Protein AF-A0A0C2IXZ0-F1 (afdb_monomer_lite)

Organism: Thelohanellus kitauei (NCBI:txid669202)

pLDDT: mean 79.29, std 11.67, range [46.25, 95.25]

Structure (mmCIF, N/CA/C/O backbone):
data_AF-A0A0C2IXZ0-F1
#
_entry.id   AF-A0A0C2IXZ0-F1
#
loop_
_atom_site.group_PDB
_atom_site.id
_atom_site.type_symbol
_atom_site.label_atom_id
_atom_site.label_alt_id
_atom_site.label_comp_id
_atom_site.label_asym_id
_atom_site.label_entity_id
_atom_site.label_seq_id
_atom_site.pdbx_PDB_ins_code
_atom_site.Cartn_x
_atom_site.Cartn_y
_atom_site.Cartn_z
_atom_site.occupancy
_atom_site.B_iso_or_equiv
_atom_site.auth_seq_id
_atom_site.auth_comp_id
_atom_site.auth_asym_id
_atom_site.auth_atom_id
_atom_site.pdbx_PDB_model_num
ATOM 1 N N . MET A 1 1 ? 3.770 -1.375 -18.110 1.00 57.34 1 MET A N 1
ATOM 2 C CA . MET A 1 1 ? 5.213 -1.491 -17.813 1.00 57.34 1 MET A CA 1
ATOM 3 C C . MET A 1 1 ? 5.962 -1.394 -19.137 1.00 57.34 1 MET A C 1
ATOM 5 O O . MET A 1 1 ? 5.674 -2.178 -20.032 1.00 57.34 1 MET A O 1
ATOM 9 N N . ASN A 1 2 ? 6.803 -0.380 -19.322 1.00 59.38 2 ASN A N 1
ATOM 10 C CA . ASN A 1 2 ? 7.606 -0.173 -20.536 1.00 59.38 2 ASN A CA 1
ATOM 11 C C . ASN A 1 2 ? 8.736 -1.219 -20.642 1.00 59.38 2 ASN A C 1
ATOM 13 O O . ASN A 1 2 ? 9.173 -1.779 -19.639 1.00 59.38 2 ASN A O 1
ATOM 17 N N . ALA A 1 3 ? 9.208 -1.493 -21.862 1.00 60.81 3 ALA A N 1
ATOM 18 C CA . ALA A 1 3 ? 10.233 -2.511 -22.131 1.00 60.81 3 ALA A CA 1
ATOM 19 C C . ALA A 1 3 ? 11.529 -2.389 -21.285 1.00 60.81 3 ALA A C 1
ATOM 21 O O . ALA A 1 3 ? 11.989 -3.427 -20.809 1.00 60.81 3 ALA A O 1
ATOM 22 N N . PRO A 1 4 ? 12.073 -1.181 -21.007 1.00 63.78 4 PRO A N 1
ATOM 23 C CA . PRO A 1 4 ? 13.281 -1.009 -20.181 1.00 63.78 4 PRO A CA 1
ATOM 24 C C . PRO A 1 4 ? 13.100 -1.442 -18.720 1.00 63.78 4 PRO A C 1
ATOM 26 O O . PRO A 1 4 ? 14.036 -1.847 -18.040 1.00 63.78 4 PRO A O 1
ATOM 29 N N . THR A 1 5 ? 11.868 -1.370 -18.233 1.00 64.81 5 THR A N 1
ATOM 30 C CA . THR A 1 5 ? 11.502 -1.694 -16.854 1.00 64.81 5 THR A CA 1
ATOM 31 C C . THR A 1 5 ? 11.405 -3.189 -16.630 1.00 64.81 5 THR A C 1
ATOM 33 O O . THR A 1 5 ? 11.792 -3.705 -15.584 1.00 64.81 5 THR A O 1
ATOM 36 N N . LEU A 1 6 ? 10.906 -3.901 -17.640 1.00 68.31 6 LEU A N 1
ATOM 37 C CA . LEU A 1 6 ? 10.805 -5.350 -17.601 1.00 68.31 6 LEU A CA 1
ATOM 38 C C . LEU A 1 6 ? 12.183 -6.016 -17.693 1.00 68.31 6 LEU A C 1
ATOM 40 O O . LEU A 1 6 ? 12.390 -7.039 -17.046 1.00 68.31 6 LEU A O 1
ATOM 44 N N . SER A 1 7 ? 13.118 -5.454 -18.468 1.00 75.06 7 SER A N 1
ATOM 45 C CA . SER A 1 7 ? 14.509 -5.924 -18.481 1.00 75.06 7 SER A CA 1
ATOM 46 C C . SER A 1 7 ? 15.181 -5.682 -17.133 1.00 75.06 7 SER A C 1
ATOM 48 O O . SER A 1 7 ? 15.740 -6.616 -16.568 1.00 75.06 7 SER A O 1
ATOM 50 N N . ARG A 1 8 ? 15.013 -4.492 -16.536 1.00 72.31 8 ARG A N 1
ATOM 51 C CA . ARG A 1 8 ? 15.582 -4.197 -15.211 1.00 72.31 8 ARG A CA 1
ATOM 52 C C . ARG A 1 8 ? 15.025 -5.104 -14.114 1.00 72.31 8 ARG A C 1
ATOM 54 O O . ARG A 1 8 ? 15.795 -5.648 -13.341 1.00 72.31 8 ARG A O 1
ATOM 61 N N . TYR A 1 9 ? 13.720 -5.382 -14.106 1.00 74.62 9 TYR A N 1
ATOM 62 C CA . TYR A 1 9 ? 13.132 -6.364 -13.181 1.00 74.62 9 TYR A CA 1
ATOM 63 C C . TYR A 1 9 ? 13.713 -7.781 -13.330 1.00 74.62 9 TYR A C 1
ATOM 65 O O . TYR A 1 9 ? 13.658 -8.576 -12.400 1.00 74.62 9 TYR A O 1
ATOM 73 N N . ARG A 1 10 ? 14.238 -8.151 -14.500 1.00 78.75 10 ARG A N 1
ATOM 74 C CA . ARG A 1 10 ? 14.827 -9.482 -14.715 1.00 78.75 10 ARG A CA 1
ATOM 75 C C . ARG A 1 10 ? 16.303 -9.544 -14.345 1.00 78.75 10 ARG A C 1
ATOM 77 O O . ARG A 1 10 ? 16.784 -10.620 -14.009 1.00 78.75 10 ARG A O 1
ATOM 84 N N . GLU A 1 11 ? 16.998 -8.421 -14.453 1.00 82.94 11 GLU A N 1
ATOM 85 C CA . GLU A 1 11 ? 18.461 -8.355 -14.417 1.00 82.94 11 GLU A CA 1
ATOM 86 C C . GLU A 1 11 ? 18.998 -7.728 -13.123 1.00 82.94 11 GLU A C 1
ATOM 88 O O . GLU A 1 11 ? 20.119 -8.032 -12.724 1.00 82.94 11 GLU A O 1
ATOM 93 N N . ASP A 1 1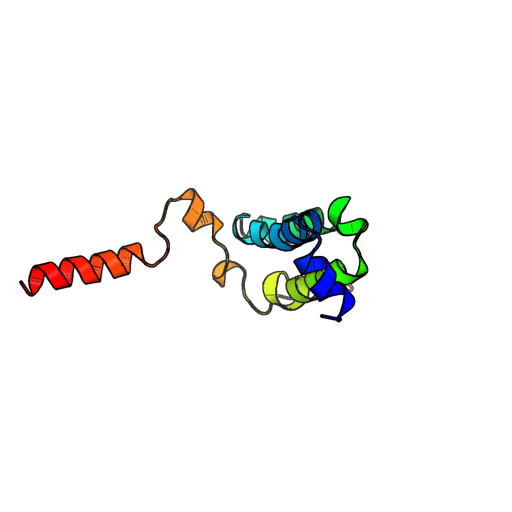2 ? 18.198 -6.906 -12.440 1.00 82.44 12 ASP A N 1
ATOM 94 C CA . ASP A 1 12 ? 18.572 -6.187 -11.223 1.00 82.44 12 ASP A CA 1
ATOM 95 C C . ASP A 1 12 ? 17.842 -6.766 -9.998 1.00 82.44 12 ASP A C 1
ATOM 97 O O . ASP A 1 12 ? 16.644 -6.553 -9.780 1.00 82.44 12 ASP A O 1
ATOM 101 N N . GLY A 1 13 ? 18.578 -7.541 -9.198 1.00 80.12 13 GLY A N 1
ATOM 102 C CA . GLY A 1 13 ? 18.047 -8.199 -8.005 1.00 80.12 13 GLY A CA 1
ATOM 103 C C . GLY A 1 13 ? 17.654 -7.227 -6.891 1.00 80.12 13 GLY A C 1
ATOM 104 O O . GLY A 1 13 ? 16.638 -7.451 -6.227 1.00 80.12 13 GLY A O 1
ATOM 105 N N . ASP A 1 14 ? 18.400 -6.136 -6.719 1.00 79.44 14 ASP A N 1
ATOM 106 C CA . ASP A 1 14 ? 18.129 -5.131 -5.687 1.00 79.44 14 ASP A CA 1
ATOM 107 C C . ASP A 1 14 ? 16.848 -4.364 -6.023 1.00 79.44 14 ASP A C 1
ATOM 109 O O . ASP A 1 14 ? 15.980 -4.162 -5.165 1.00 79.44 14 ASP A O 1
ATOM 113 N N . PHE A 1 15 ? 16.652 -4.052 -7.305 1.00 76.69 15 PHE A N 1
ATOM 114 C CA . PHE A 1 15 ? 15.406 -3.485 -7.802 1.00 76.69 15 PHE A CA 1
ATOM 115 C C . PHE A 1 15 ? 14.203 -4.418 -7.557 1.00 76.69 15 PHE A C 1
ATOM 117 O O . PHE A 1 15 ? 13.142 -3.971 -7.111 1.00 76.69 15 PHE A O 1
ATOM 124 N N . VAL A 1 16 ? 14.350 -5.729 -7.786 1.00 80.50 16 VAL A N 1
ATOM 125 C CA . VAL A 1 16 ? 13.282 -6.715 -7.527 1.00 80.50 16 VAL A CA 1
ATOM 126 C C . VAL A 1 16 ? 12.930 -6.798 -6.047 1.00 80.50 16 VAL A C 1
ATOM 128 O O . VAL A 1 16 ? 11.746 -6.869 -5.703 1.00 80.50 16 VAL A O 1
ATOM 131 N N . ILE A 1 17 ? 13.935 -6.832 -5.173 1.00 79.44 17 ILE A N 1
ATOM 132 C CA . ILE A 1 17 ? 13.734 -6.859 -3.722 1.00 79.44 17 ILE A CA 1
ATOM 133 C C . ILE A 1 17 ? 12.978 -5.601 -3.291 1.00 79.44 17 ILE A C 1
ATOM 135 O O . ILE A 1 17 ? 11.964 -5.710 -2.603 1.00 79.44 17 ILE A O 1
ATOM 139 N N . THR A 1 18 ? 13.396 -4.436 -3.781 1.00 75.12 18 THR A N 1
ATOM 140 C CA . THR A 1 18 ? 12.767 -3.143 -3.479 1.00 75.12 18 THR A CA 1
ATOM 141 C C . THR A 1 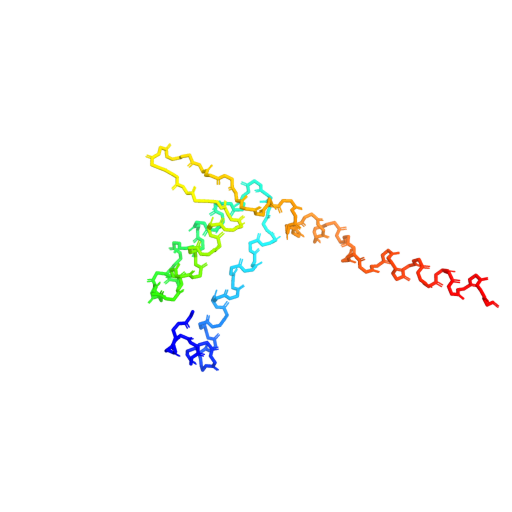18 ? 11.312 -3.105 -3.937 1.00 75.12 18 THR A C 1
ATOM 143 O O . THR A 1 18 ? 10.416 -2.804 -3.149 1.00 75.12 18 THR A O 1
ATOM 146 N N . ALA A 1 19 ? 11.028 -3.524 -5.172 1.00 76.88 19 ALA A N 1
ATOM 147 C CA . ALA A 1 19 ? 9.658 -3.619 -5.669 1.00 76.88 19 ALA A CA 1
ATOM 148 C C . ALA A 1 19 ? 8.794 -4.578 -4.828 1.00 76.88 19 ALA A C 1
ATOM 150 O O . ALA A 1 19 ? 7.595 -4.360 -4.676 1.00 76.88 19 ALA A O 1
ATOM 151 N N . LYS A 1 20 ? 9.387 -5.634 -4.254 1.00 81.62 20 LYS A N 1
ATOM 152 C CA . LYS A 1 20 ? 8.695 -6.578 -3.364 1.00 81.62 20 LYS A CA 1
ATOM 153 C C . LYS A 1 20 ? 8.507 -6.050 -1.941 1.00 81.62 20 LYS A C 1
ATOM 155 O O . LYS A 1 20 ? 7.605 -6.541 -1.266 1.00 81.62 20 LYS A O 1
ATOM 160 N N . MET A 1 21 ? 9.272 -5.055 -1.486 1.00 82.75 21 MET A N 1
ATOM 161 C CA . MET A 1 21 ? 9.095 -4.463 -0.149 1.00 82.75 21 MET A CA 1
ATOM 162 C C . MET A 1 21 ? 7.701 -3.861 0.040 1.00 82.75 21 MET A C 1
ATOM 164 O O . MET A 1 21 ? 7.175 -3.891 1.148 1.00 82.75 21 MET A O 1
ATOM 168 N N . ILE A 1 22 ? 7.050 -3.413 -1.037 1.00 84.06 22 ILE A N 1
ATOM 169 C CA . ILE A 1 22 ? 5.661 -2.931 -1.003 1.00 84.06 22 ILE A CA 1
ATOM 170 C C . ILE A 1 22 ? 4.683 -3.988 -0.459 1.00 84.06 22 ILE A C 1
ATOM 172 O O . ILE A 1 22 ? 3.687 -3.649 0.172 1.00 84.06 22 ILE A O 1
ATOM 176 N N . LEU A 1 23 ? 4.988 -5.281 -0.631 1.00 87.38 23 LEU A N 1
ATOM 177 C CA . LEU A 1 23 ? 4.172 -6.387 -0.120 1.00 87.38 23 LEU A CA 1
ATOM 178 C C . LEU A 1 23 ? 4.246 -6.507 1.407 1.00 87.38 23 LEU A C 1
ATOM 180 O O . LEU A 1 23 ? 3.350 -7.089 2.016 1.00 87.38 23 LEU A O 1
ATOM 184 N N . ALA A 1 24 ? 5.281 -5.946 2.042 1.00 90.00 24 ALA A N 1
ATOM 185 C CA . ALA A 1 24 ? 5.400 -5.931 3.497 1.00 90.00 24 ALA A CA 1
ATOM 186 C C . ALA A 1 24 ? 4.269 -5.125 4.159 1.00 90.00 24 ALA A C 1
ATOM 188 O O . ALA A 1 24 ? 3.916 -5.400 5.304 1.00 90.00 24 ALA A O 1
ATOM 189 N N . ILE A 1 25 ? 3.637 -4.201 3.423 1.00 91.75 25 ILE A N 1
ATOM 190 C CA . ILE A 1 25 ? 2.486 -3.415 3.887 1.00 91.75 25 ILE A CA 1
ATOM 191 C C . ILE A 1 25 ? 1.301 -4.309 4.291 1.00 91.75 25 ILE A C 1
ATOM 193 O O . ILE A 1 25 ? 0.548 -3.959 5.199 1.00 91.75 25 ILE A O 1
ATOM 197 N N . CYS A 1 26 ? 1.166 -5.508 3.711 1.00 92.88 26 CYS A N 1
ATOM 198 C CA . CYS A 1 26 ? 0.157 -6.489 4.127 1.00 92.88 26 CYS A CA 1
ATOM 199 C C . CYS A 1 26 ? 0.295 -6.918 5.592 1.00 92.88 26 CYS A C 1
ATOM 201 O O . CYS A 1 26 ? -0.669 -7.410 6.168 1.00 92.88 26 CYS A O 1
ATOM 203 N N . PHE A 1 27 ? 1.461 -6.732 6.204 1.00 92.44 27 PHE A N 1
ATOM 204 C CA . PHE A 1 27 ? 1.746 -7.122 7.582 1.00 92.44 27 PHE A CA 1
ATOM 205 C C . PHE A 1 27 ? 1.820 -5.924 8.533 1.00 92.44 27 PHE A C 1
ATOM 207 O O . PHE A 1 27 ? 2.350 -6.053 9.629 1.00 92.44 27 PHE A O 1
ATOM 214 N N . VAL A 1 28 ? 1.312 -4.760 8.133 1.00 94.00 28 VAL A N 1
ATOM 215 C CA . VAL A 1 28 ? 1.210 -3.572 8.992 1.00 94.00 28 VAL A CA 1
ATOM 216 C C . VAL A 1 28 ? -0.189 -3.535 9.622 1.00 94.00 28 VAL A C 1
ATOM 218 O O . VAL A 1 28 ? -1.153 -3.895 8.939 1.00 94.00 28 VAL A O 1
ATOM 221 N N . PRO A 1 29 ? -0.357 -3.117 10.892 1.00 94.50 29 PRO A N 1
ATOM 222 C CA . PRO A 1 29 ? -1.682 -2.883 11.462 1.00 94.50 29 PRO A CA 1
ATOM 223 C C . PRO A 1 29 ? -2.520 -1.962 10.570 1.00 94.50 29 PRO A C 1
ATOM 225 O O . PRO A 1 29 ? -2.016 -0.964 10.060 1.00 94.50 29 PRO A O 1
ATOM 228 N N . ILE A 1 30 ? -3.814 -2.258 10.403 1.00 93.69 30 ILE A N 1
ATOM 229 C CA . ILE A 1 30 ? -4.704 -1.480 9.518 1.00 93.69 30 ILE A CA 1
ATOM 230 C C . ILE A 1 30 ? -4.646 0.044 9.753 1.00 93.69 30 ILE A C 1
ATOM 232 O O . ILE A 1 30 ? -4.618 0.770 8.753 1.00 93.69 30 ILE A O 1
ATOM 236 N N . PRO A 1 31 ? -4.607 0.550 11.005 1.00 94.44 31 PRO A N 1
ATOM 237 C CA . PRO A 1 31 ? -4.499 1.987 11.266 1.00 94.44 31 PRO A CA 1
ATOM 238 C C . PRO A 1 31 ? -3.227 2.630 10.698 1.00 94.44 31 PRO A C 1
ATOM 240 O O . PRO A 1 31 ? -3.248 3.805 10.338 1.00 94.44 31 PRO A O 1
ATOM 243 N N . ASP A 1 32 ? -2.152 1.852 10.569 1.00 95.25 32 ASP A N 1
ATOM 244 C CA . ASP A 1 32 ? -0.812 2.340 10.242 1.00 95.25 32 ASP A CA 1
ATOM 245 C C . ASP A 1 32 ? -0.436 2.116 8.768 1.00 95.25 32 ASP A C 1
ATOM 247 O O . ASP A 1 32 ? 0.595 2.611 8.318 1.00 95.25 32 ASP A O 1
ATOM 251 N N . ILE A 1 33 ? -1.265 1.407 7.988 1.00 94.00 33 ILE A N 1
ATOM 252 C CA . ILE A 1 33 ? -0.998 1.056 6.578 1.00 94.00 33 ILE A CA 1
ATOM 253 C C . ILE A 1 33 ? -0.628 2.280 5.737 1.00 94.00 33 ILE A C 1
ATOM 255 O O . ILE A 1 33 ? 0.386 2.266 5.041 1.00 94.00 33 ILE A O 1
ATOM 259 N N . CYS A 1 34 ? -1.442 3.339 5.795 1.00 92.31 34 CYS A N 1
ATOM 260 C CA . CYS A 1 34 ? -1.224 4.535 4.980 1.00 92.31 34 CYS A CA 1
ATOM 261 C C . CYS A 1 34 ? 0.097 5.219 5.341 1.00 92.31 34 CYS A C 1
ATOM 263 O O . CYS A 1 34 ? 0.858 5.590 4.454 1.00 92.31 34 CYS A O 1
ATOM 265 N N . PHE A 1 35 ? 0.379 5.334 6.640 1.00 92.06 35 PHE A N 1
ATOM 266 C CA . PHE A 1 35 ? 1.609 5.937 7.136 1.00 92.06 35 PHE A CA 1
ATOM 267 C C . PHE A 1 35 ? 2.837 5.107 6.744 1.00 92.06 35 PHE A C 1
ATOM 269 O O . PHE A 1 35 ? 3.804 5.642 6.215 1.00 92.06 35 PHE A O 1
ATOM 276 N N . ALA A 1 36 ? 2.794 3.787 6.932 1.00 92.50 36 ALA A N 1
ATOM 277 C CA . ALA A 1 36 ? 3.892 2.900 6.559 1.00 92.50 36 ALA A CA 1
ATOM 278 C C . ALA A 1 36 ? 4.183 2.937 5.052 1.00 92.50 36 ALA A C 1
ATOM 280 O O . ALA A 1 36 ? 5.344 2.905 4.647 1.00 92.50 36 ALA A O 1
ATOM 281 N N . PHE A 1 37 ? 3.139 3.036 4.225 1.00 90.50 37 PHE A N 1
ATOM 282 C CA . PHE A 1 37 ? 3.287 3.183 2.784 1.00 90.50 37 PHE A CA 1
ATOM 283 C C . PHE A 1 37 ? 3.957 4.511 2.411 1.00 90.50 37 PHE A C 1
ATOM 285 O O . PHE A 1 37 ? 4.915 4.508 1.646 1.00 90.50 37 PHE A O 1
ATOM 292 N N . GLU A 1 38 ? 3.526 5.632 2.992 1.00 89.06 38 GLU A N 1
ATOM 293 C CA . GLU A 1 38 ? 4.176 6.934 2.787 1.00 89.06 38 GLU A CA 1
ATOM 294 C C . GLU A 1 38 ? 5.660 6.894 3.186 1.00 89.06 38 GLU A C 1
ATOM 296 O O . GLU A 1 38 ? 6.523 7.296 2.409 1.00 89.06 38 GLU A O 1
ATOM 301 N N . GLN A 1 39 ? 5.979 6.333 4.356 1.00 89.12 39 GLN A N 1
ATOM 302 C CA . GLN A 1 39 ? 7.360 6.196 4.828 1.00 89.12 39 GLN A CA 1
ATOM 303 C C . GLN A 1 39 ? 8.219 5.334 3.892 1.00 89.12 39 GLN A C 1
ATOM 305 O O . GLN A 1 39 ? 9.399 5.626 3.698 1.00 89.12 39 GLN A O 1
ATOM 310 N N . LEU A 1 40 ? 7.636 4.292 3.293 1.00 86.31 40 LEU A N 1
ATOM 311 C CA . LEU A 1 40 ? 8.307 3.471 2.287 1.00 86.31 40 LEU A CA 1
ATOM 312 C C . LEU A 1 40 ? 8.654 4.300 1.041 1.00 86.31 40 LEU A C 1
ATOM 314 O O . LEU A 1 40 ? 9.781 4.207 0.554 1.00 86.31 40 LEU A O 1
ATOM 318 N N . LEU A 1 41 ? 7.731 5.144 0.570 1.00 83.25 41 LEU A N 1
ATOM 319 C CA . LEU A 1 41 ? 7.956 6.019 -0.586 1.00 83.25 41 LEU A CA 1
ATOM 320 C C . LEU A 1 41 ? 9.008 7.105 -0.327 1.00 83.25 41 LEU A C 1
ATOM 322 O O . LEU A 1 41 ? 9.749 7.460 -1.240 1.00 83.25 41 LEU A O 1
ATOM 326 N N . PHE A 1 42 ? 9.102 7.613 0.904 1.00 82.12 42 PHE A N 1
ATOM 327 C CA . PHE A 1 42 ? 10.116 8.602 1.292 1.00 82.12 42 PHE A CA 1
ATOM 328 C C . PHE A 1 42 ? 11.497 8.005 1.583 1.00 82.12 42 PHE A C 1
ATOM 330 O O . PHE A 1 42 ? 12.438 8.754 1.840 1.00 82.12 42 PHE A O 1
ATOM 337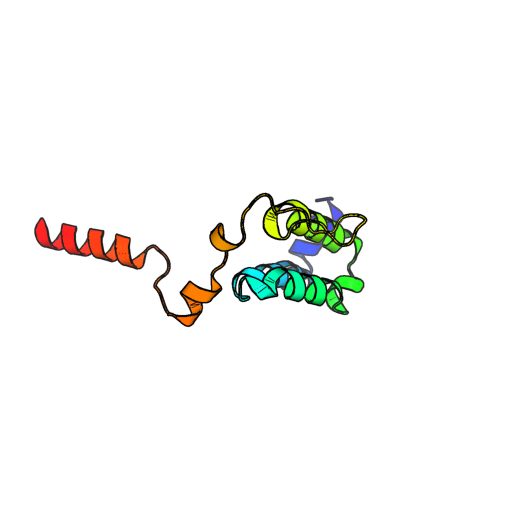 N N . SER A 1 43 ? 11.644 6.679 1.566 1.00 80.88 43 SER A N 1
ATOM 338 C CA . SER A 1 43 ? 12.946 6.051 1.779 1.00 80.88 43 SER A CA 1
ATOM 339 C C . SER A 1 43 ? 13.914 6.369 0.634 1.00 80.88 43 SER A C 1
ATOM 341 O O . SER A 1 43 ? 13.519 6.416 -0.533 1.00 80.88 43 SER A O 1
ATOM 343 N N . ASP A 1 44 ? 15.205 6.514 0.955 1.00 71.94 44 ASP A N 1
ATOM 344 C CA . ASP A 1 44 ? 16.267 6.776 -0.033 1.00 71.94 44 ASP A CA 1
ATOM 345 C C . ASP A 1 44 ? 16.254 5.758 -1.191 1.00 71.94 44 ASP A C 1
ATOM 347 O O . ASP A 1 44 ? 16.626 6.071 -2.320 1.00 71.94 44 ASP A O 1
ATOM 351 N N . PHE A 1 45 ? 15.771 4.542 -0.934 1.00 66.94 45 PHE A N 1
ATOM 352 C CA . PHE A 1 45 ? 15.637 3.475 -1.923 1.00 66.94 45 PHE A CA 1
ATOM 353 C C . PHE A 1 45 ? 14.537 3.738 -2.962 1.00 66.94 45 PHE A C 1
ATOM 355 O O . PHE A 1 45 ? 14.730 3.426 -4.133 1.00 66.94 45 PHE A O 1
ATOM 362 N N . PHE A 1 46 ? 13.403 4.336 -2.577 1.00 70.75 46 PHE A N 1
ATOM 363 C CA . PHE A 1 46 ? 12.314 4.647 -3.514 1.00 70.75 46 PHE A CA 1
ATOM 364 C C . PHE A 1 46 ? 12.549 5.944 -4.299 1.00 70.75 46 PHE A C 1
ATOM 366 O O . PHE A 1 46 ? 12.129 6.058 -5.452 1.00 70.75 46 PHE A O 1
ATOM 373 N N . VAL A 1 47 ? 13.269 6.899 -3.708 1.00 68.44 47 VAL A N 1
ATOM 374 C CA . VAL A 1 47 ? 13.557 8.205 -4.320 1.00 68.44 47 VAL A CA 1
ATOM 375 C C . VAL A 1 47 ? 14.559 8.100 -5.481 1.00 68.44 47 VAL A C 1
ATOM 377 O O . VAL A 1 47 ? 14.443 8.839 -6.458 1.00 68.44 47 VAL A O 1
ATOM 380 N N . ASN A 1 48 ? 15.516 7.169 -5.418 1.00 65.38 48 ASN A N 1
ATOM 381 C CA . ASN A 1 48 ? 16.578 7.041 -6.426 1.00 65.38 48 ASN A CA 1
ATOM 382 C C . ASN A 1 48 ? 16.151 6.314 -7.722 1.00 65.38 48 ASN A C 1
ATOM 384 O O . ASN A 1 48 ? 16.801 6.482 -8.751 1.00 65.38 48 ASN A O 1
ATOM 388 N N . ASP A 1 49 ? 15.038 5.570 -7.711 1.00 65.75 49 ASP A N 1
ATOM 389 C CA . ASP A 1 49 ? 14.556 4.740 -8.833 1.00 65.75 49 ASP A CA 1
ATOM 390 C C . ASP A 1 49 ? 13.161 5.154 -9.341 1.00 65.75 49 ASP A C 1
ATOM 392 O O . ASP A 1 49 ? 12.299 4.342 -9.702 1.00 65.75 49 ASP A O 1
ATOM 396 N N . ALA A 1 50 ? 12.954 6.471 -9.373 1.00 61.22 50 ALA A N 1
ATOM 397 C CA . ALA A 1 50 ? 11.650 7.119 -9.421 1.00 61.22 50 ALA A CA 1
ATOM 398 C C . ALA A 1 50 ? 10.728 6.679 -10.572 1.00 61.22 50 ALA A C 1
ATOM 400 O O . ALA A 1 50 ? 9.547 6.472 -10.345 1.00 61.22 50 ALA A O 1
ATOM 401 N N . GLU A 1 51 ? 11.195 6.509 -11.812 1.00 63.97 51 GLU A N 1
ATOM 402 C CA . GLU A 1 51 ? 10.266 6.397 -12.956 1.00 63.97 51 GLU A CA 1
ATOM 403 C C . GLU A 1 51 ? 9.388 5.128 -12.920 1.00 63.97 51 GLU A C 1
ATOM 405 O O . GLU A 1 51 ? 8.187 5.163 -13.203 1.00 63.97 51 GLU A O 1
ATOM 410 N N . ILE A 1 52 ? 9.968 4.001 -12.508 1.00 62.16 52 ILE A N 1
ATOM 411 C CA . ILE A 1 52 ? 9.260 2.720 -12.416 1.00 62.16 52 ILE A CA 1
ATOM 412 C C . ILE A 1 52 ? 8.491 2.618 -11.107 1.00 62.16 52 ILE A C 1
ATOM 414 O O . ILE A 1 52 ? 7.348 2.146 -11.081 1.00 62.16 52 ILE A O 1
ATOM 418 N N . LEU A 1 53 ? 9.130 3.055 -10.025 1.00 68.12 53 LEU A N 1
ATOM 419 C CA . LEU A 1 53 ? 8.531 3.039 -8.704 1.00 68.12 53 LEU A CA 1
ATOM 420 C C . LEU A 1 53 ? 7.340 3.992 -8.637 1.00 68.12 53 LEU A C 1
ATOM 422 O O . LEU A 1 53 ? 6.374 3.653 -7.969 1.00 68.12 53 LEU A O 1
ATOM 426 N N . ASN A 1 54 ? 7.315 5.078 -9.414 1.00 74.19 54 ASN A N 1
ATOM 427 C CA . ASN A 1 54 ? 6.150 5.952 -9.559 1.00 74.19 54 ASN A CA 1
ATOM 428 C C . ASN A 1 54 ? 4.952 5.200 -10.146 1.00 74.19 54 ASN A C 1
ATOM 430 O O . ASN A 1 54 ? 3.886 5.207 -9.545 1.00 74.19 54 ASN A O 1
ATOM 434 N N . CYS A 1 55 ? 5.130 4.464 -11.251 1.00 75.12 55 CYS A N 1
ATOM 435 C CA . CYS A 1 55 ? 4.041 3.681 -11.854 1.00 75.12 55 CYS A CA 1
ATOM 436 C C . CYS A 1 55 ? 3.491 2.611 -10.896 1.00 75.12 55 CYS A C 1
ATOM 438 O O . CYS A 1 55 ? 2.288 2.348 -10.867 1.00 75.12 55 CYS A O 1
ATOM 440 N N . LEU A 1 56 ? 4.379 1.957 -10.141 1.00 78.38 56 LEU A N 1
ATOM 441 C CA . LEU A 1 56 ? 3.992 0.960 -9.147 1.00 78.38 56 LEU A CA 1
ATOM 442 C C . LEU A 1 56 ? 3.278 1.614 -7.957 1.00 78.38 56 LEU A C 1
ATOM 444 O O . LEU A 1 56 ? 2.249 1.113 -7.513 1.00 78.38 56 LEU A O 1
ATOM 448 N N . SER A 1 57 ? 3.791 2.743 -7.477 1.00 81.81 57 SER A N 1
ATOM 449 C CA . SER A 1 57 ? 3.224 3.490 -6.354 1.00 81.81 57 SER A CA 1
ATOM 450 C C . SER A 1 57 ? 1.849 4.046 -6.704 1.00 81.81 57 SER A C 1
ATOM 452 O O . SER A 1 57 ? 0.918 3.816 -5.945 1.00 81.81 57 SER A O 1
ATOM 454 N N . ASP A 1 58 ? 1.685 4.647 -7.887 1.00 85.25 58 ASP A N 1
ATOM 455 C CA . ASP A 1 58 ? 0.397 5.114 -8.418 1.00 85.25 58 ASP A CA 1
ATOM 456 C C . ASP A 1 58 ? -0.649 3.990 -8.421 1.00 85.25 58 ASP A C 1
ATOM 458 O O . ASP A 1 58 ? -1.782 4.174 -7.978 1.00 85.25 58 ASP A O 1
ATOM 462 N N . TYR A 1 59 ? -0.259 2.796 -8.880 1.00 87.31 59 TYR A N 1
ATOM 463 C CA . TYR A 1 59 ? -1.132 1.626 -8.860 1.00 87.31 59 TYR A CA 1
ATOM 464 C C . TYR A 1 59 ? -1.507 1.217 -7.425 1.00 87.31 59 TYR A C 1
ATOM 466 O O . TYR A 1 59 ? -2.677 0.981 -7.127 1.00 87.31 59 TYR A O 1
ATOM 474 N N . PHE A 1 60 ? -0.552 1.155 -6.499 1.00 88.00 60 PHE A N 1
ATOM 475 C CA . PHE A 1 60 ? -0.873 0.822 -5.109 1.00 88.00 60 PHE A CA 1
ATOM 476 C C . PHE A 1 60 ? -1.740 1.891 -4.433 1.00 88.00 60 PHE A C 1
ATOM 478 O O . PHE A 1 60 ? -2.684 1.544 -3.718 1.00 88.00 60 PHE A O 1
ATOM 485 N N . GLU A 1 61 ? -1.500 3.170 -4.708 1.00 90.44 61 GLU A N 1
ATOM 486 C CA . GLU A 1 61 ? -2.326 4.272 -4.225 1.00 90.44 61 GLU A CA 1
ATOM 487 C C . GLU A 1 61 ? -3.755 4.223 -4.763 1.00 90.44 61 GLU A C 1
ATOM 489 O O . GLU A 1 61 ? -4.692 4.463 -4.009 1.00 90.44 61 GLU A O 1
ATOM 494 N N . ASP A 1 62 ? -3.967 3.887 -6.032 1.00 87.88 62 ASP A N 1
ATOM 495 C CA . ASP A 1 62 ? -5.319 3.842 -6.597 1.00 87.88 62 ASP A CA 1
ATOM 496 C C . ASP A 1 62 ? -6.135 2.650 -6.088 1.00 87.88 62 ASP A C 1
ATOM 498 O O . ASP A 1 62 ? -7.336 2.770 -5.816 1.00 87.88 62 ASP A O 1
ATOM 502 N N . PHE A 1 63 ? -5.490 1.492 -5.954 1.00 89.62 63 PHE A N 1
ATOM 503 C CA . PHE A 1 63 ? -6.191 0.235 -5.717 1.00 89.62 63 PHE A CA 1
ATOM 504 C C . PHE A 1 63 ? -6.207 -0.194 -4.250 1.00 89.62 63 PHE A C 1
ATOM 506 O O . PHE A 1 63 ? -7.227 -0.714 -3.801 1.00 89.62 63 PHE A O 1
ATOM 513 N N . TYR A 1 64 ? -5.125 0.027 -3.500 1.00 91.75 64 TYR A N 1
ATOM 514 C CA . TYR A 1 64 ? -4.926 -0.600 -2.187 1.00 91.75 64 TYR A CA 1
ATOM 515 C C . TYR A 1 64 ? -4.798 0.392 -1.032 1.00 91.75 64 TYR A C 1
ATOM 517 O O . TYR A 1 64 ? -5.245 0.068 0.062 1.00 91.75 64 TYR A O 1
ATOM 525 N N . ILE A 1 65 ? -4.236 1.583 -1.260 1.00 93.44 65 ILE A N 1
ATOM 526 C CA . ILE A 1 65 ? -3.953 2.564 -0.193 1.00 93.44 65 ILE A CA 1
ATOM 527 C C . ILE A 1 65 ? -4.946 3.743 -0.207 1.00 93.44 65 ILE A C 1
ATOM 529 O O . ILE A 1 65 ? -5.351 4.239 0.842 1.00 93.44 65 ILE A O 1
ATOM 533 N N . GLY A 1 66 ? -5.384 4.177 -1.391 1.00 90.88 66 GLY A N 1
ATOM 534 C CA . GLY A 1 66 ? -6.260 5.332 -1.617 1.00 90.88 66 GLY A CA 1
ATOM 535 C C . GLY A 1 66 ? -5.480 6.645 -1.748 1.00 90.88 66 GLY A C 1
ATOM 536 O O . GLY A 1 66 ? -4.679 6.953 -0.882 1.00 90.88 66 GLY A O 1
ATOM 537 N N . ARG A 1 67 ? -5.699 7.463 -2.787 1.00 86.69 67 ARG A N 1
ATOM 538 C CA . ARG A 1 67 ? -4.939 8.721 -2.992 1.00 86.69 67 ARG A CA 1
ATOM 539 C C . ARG A 1 67 ? -5.296 9.842 -2.009 1.00 86.69 67 ARG A C 1
ATOM 541 O O . ARG A 1 67 ? -6.465 10.020 -1.648 1.00 86.69 67 ARG A O 1
ATOM 548 N N . ILE A 1 68 ? -4.302 10.667 -1.663 1.00 85.44 68 ILE A N 1
ATOM 549 C CA . ILE A 1 68 ? -4.509 11.950 -0.974 1.00 85.44 68 ILE A CA 1
ATOM 550 C C . ILE A 1 68 ? -5.078 12.975 -1.966 1.00 85.44 68 ILE A C 1
ATOM 552 O O . ILE A 1 68 ? -4.535 13.199 -3.046 1.00 85.44 68 ILE A O 1
ATOM 556 N N . LEU A 1 69 ? -6.187 13.613 -1.598 1.00 84.25 69 LEU A N 1
ATOM 557 C CA . LEU A 1 69 ? -6.814 14.688 -2.362 1.00 84.25 69 LEU A CA 1
ATOM 558 C C . LEU A 1 69 ? -6.333 16.065 -1.888 1.00 84.25 69 LEU A C 1
ATOM 560 O O . LEU A 1 69 ? -5.723 16.226 -0.835 1.00 84.25 69 LEU A O 1
ATOM 564 N N . ARG A 1 70 ? -6.701 17.097 -2.652 1.00 76.81 70 ARG A N 1
ATOM 565 C CA . ARG A 1 70 ? -6.266 18.499 -2.508 1.00 76.81 70 ARG A CA 1
ATOM 566 C C . ARG A 1 70 ? -6.532 19.156 -1.135 1.00 76.81 70 ARG A C 1
ATOM 568 O O . ARG A 1 70 ? -5.995 20.224 -0.875 1.00 76.81 70 ARG A O 1
ATOM 575 N N . LEU A 1 71 ? -7.343 18.533 -0.275 1.00 84.50 71 LEU A N 1
ATOM 576 C CA . LEU A 1 71 ? -7.681 18.979 1.089 1.00 84.50 71 LEU A CA 1
ATOM 577 C C . LEU A 1 71 ? -7.119 18.051 2.180 1.00 84.50 71 LEU A C 1
ATOM 579 O O . LEU A 1 71 ? -7.687 17.947 3.264 1.00 84.50 71 LEU A O 1
ATOM 583 N N . ASN A 1 72 ? -6.046 17.318 1.878 1.00 79.00 72 ASN A N 1
ATOM 584 C CA . ASN A 1 72 ? -5.458 16.315 2.770 1.00 79.00 72 ASN A CA 1
ATOM 585 C C . ASN A 1 72 ? -6.452 15.219 3.208 1.00 79.00 72 ASN A C 1
ATOM 587 O O . ASN A 1 72 ? -6.324 14.609 4.265 1.00 79.00 72 ASN A O 1
ATOM 591 N N . THR A 1 73 ? -7.486 14.993 2.396 1.00 82.94 73 THR A N 1
ATOM 592 C CA . THR A 1 73 ? -8.487 13.946 2.611 1.00 82.94 73 THR A CA 1
ATOM 593 C C . THR A 1 73 ? -8.133 12.761 1.728 1.00 82.94 73 THR A C 1
ATOM 595 O O . THR A 1 73 ? -7.914 12.939 0.530 1.00 82.94 73 THR A O 1
ATOM 598 N N . ARG A 1 74 ? -8.080 11.554 2.291 1.00 87.12 74 ARG A N 1
ATOM 599 C CA . ARG A 1 74 ? -7.761 10.341 1.533 1.00 87.12 74 ARG A CA 1
ATOM 600 C C . ARG A 1 74 ? -9.030 9.748 0.923 1.00 87.12 74 ARG A C 1
ATOM 602 O O . ARG A 1 74 ? -10.015 9.529 1.628 1.00 87.12 74 ARG A O 1
ATOM 609 N N . ARG A 1 75 ? -9.020 9.490 -0.388 1.00 89.94 75 ARG A N 1
ATOM 610 C CA . ARG A 1 75 ? -10.080 8.713 -1.046 1.00 89.94 75 ARG A CA 1
ATOM 611 C C . ARG A 1 75 ? -9.994 7.260 -0.555 1.00 89.94 75 ARG A C 1
ATOM 613 O O . ARG A 1 75 ? -8.882 6.752 -0.470 1.00 89.94 75 ARG A O 1
ATOM 620 N N . PRO A 1 76 ? -11.114 6.568 -0.279 1.00 87.44 76 PRO A N 1
ATOM 621 C CA . PRO A 1 76 ? -11.061 5.143 0.037 1.00 87.44 76 PRO A CA 1
ATOM 622 C C . PRO A 1 76 ? -10.442 4.338 -1.125 1.00 87.44 76 PRO A C 1
ATOM 624 O O . PRO A 1 76 ? -10.740 4.643 -2.288 1.00 87.44 76 PRO A O 1
ATOM 627 N N . PRO A 1 77 ? -9.603 3.325 -0.835 1.00 92.12 77 PRO A N 1
ATOM 628 C CA . PRO A 1 77 ? -9.039 2.448 -1.859 1.00 92.12 77 PRO A CA 1
ATOM 629 C C . PRO A 1 77 ? -10.128 1.611 -2.535 1.00 92.12 77 PRO A C 1
ATOM 631 O O . PRO A 1 77 ? -11.191 1.373 -1.955 1.00 92.12 77 PRO A O 1
ATOM 634 N N . LEU A 1 78 ? -9.857 1.126 -3.752 1.00 91.19 78 LEU A N 1
ATOM 635 C CA . LEU A 1 78 ? -10.770 0.202 -4.434 1.00 91.19 78 LEU A CA 1
ATOM 636 C C . LEU A 1 78 ? -10.932 -1.111 -3.652 1.00 91.19 78 LEU A C 1
ATOM 638 O O . LEU A 1 78 ? -12.033 -1.654 -3.575 1.00 91.19 78 LEU A O 1
ATOM 642 N N . PHE A 1 79 ? -9.840 -1.597 -3.061 1.00 90.00 79 PHE A N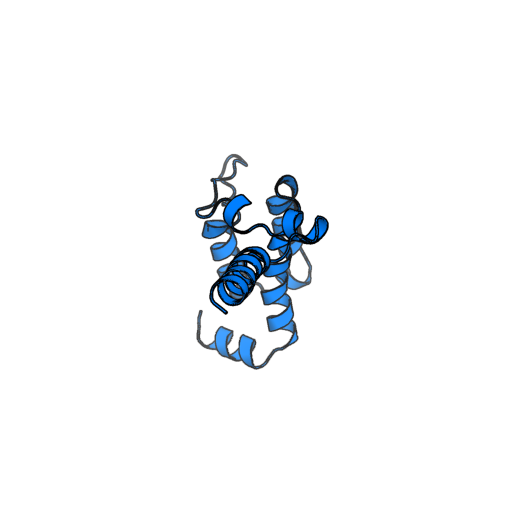 1
ATOM 643 C CA . PHE A 1 79 ? -9.807 -2.785 -2.221 1.00 90.00 79 PHE A CA 1
ATOM 644 C C . PHE A 1 79 ? -9.603 -2.382 -0.754 1.00 90.00 79 PHE A C 1
ATOM 646 O O . PHE A 1 79 ? -8.510 -1.939 -0.387 1.00 90.00 79 PHE A O 1
ATOM 653 N N . PRO A 1 80 ? -10.628 -2.540 0.105 1.00 91.62 80 PRO A N 1
ATOM 654 C CA . PRO A 1 80 ? -10.524 -2.217 1.525 1.00 91.62 80 PRO A CA 1
ATOM 655 C C . PRO A 1 80 ? -9.370 -2.960 2.203 1.00 91.62 80 PRO A C 1
ATOM 657 O O . PRO A 1 80 ? -9.140 -4.133 1.917 1.00 91.62 80 PRO A O 1
ATOM 660 N N . HIS A 1 81 ? -8.691 -2.310 3.152 1.00 92.88 81 HIS A N 1
ATOM 661 C CA . HIS A 1 81 ? -7.532 -2.888 3.849 1.00 92.88 81 HIS A CA 1
ATOM 662 C C . HIS A 1 81 ? -7.839 -4.241 4.505 1.00 92.88 81 HIS A C 1
ATOM 664 O O . HIS A 1 81 ? -7.030 -5.161 4.443 1.00 92.88 81 HIS A O 1
ATOM 670 N N . SER A 1 82 ? -9.036 -4.397 5.074 1.00 89.56 82 SER A N 1
ATOM 671 C CA . SER A 1 82 ? -9.484 -5.640 5.711 1.00 89.56 82 SER A CA 1
ATOM 672 C C . SER A 1 82 ? -9.570 -6.841 4.763 1.00 89.56 82 SER A C 1
ATOM 674 O O . SER A 1 82 ? -9.603 -7.972 5.235 1.00 89.56 82 SER A O 1
ATOM 676 N N . LEU A 1 83 ? -9.615 -6.620 3.445 1.00 89.62 83 LEU A N 1
ATOM 677 C CA . LEU A 1 83 ? -9.700 -7.694 2.455 1.00 89.62 83 LEU A CA 1
ATOM 678 C C . LEU A 1 83 ? -8.352 -8.391 2.224 1.00 89.62 83 LEU A C 1
ATOM 680 O O . LEU A 1 83 ? -8.326 -9.574 1.896 1.00 89.62 83 LEU A O 1
ATOM 684 N N . TRP A 1 84 ? -7.243 -7.661 2.352 1.00 91.81 84 TRP A N 1
ATOM 685 C CA . TRP A 1 84 ? -5.906 -8.136 1.975 1.00 91.81 84 TRP A CA 1
ATOM 686 C C . TRP A 1 84 ? -4.886 -8.089 3.118 1.00 91.81 84 TRP A C 1
ATOM 688 O O . TRP A 1 84 ? -3.810 -8.682 3.007 1.00 91.81 84 TRP A O 1
ATOM 698 N N . ASN A 1 85 ? -5.196 -7.406 4.221 1.00 93.50 85 ASN A N 1
ATOM 699 C CA . ASN A 1 85 ? -4.315 -7.337 5.376 1.00 93.50 85 ASN A CA 1
ATOM 700 C C . ASN A 1 85 ? -4.129 -8.717 6.028 1.00 93.50 85 ASN A C 1
ATOM 702 O O . ASN A 1 85 ? -5.069 -9.484 6.215 1.00 93.50 85 ASN A O 1
ATOM 706 N N . CYS A 1 86 ? -2.886 -9.012 6.386 1.00 90.62 86 CYS A N 1
ATOM 707 C CA . CYS A 1 86 ? -2.447 -10.266 6.978 1.00 90.62 86 CYS A CA 1
ATOM 708 C C . CYS A 1 86 ? -1.917 -10.088 8.411 1.00 90.62 86 CYS A C 1
ATOM 710 O O . CYS A 1 86 ? -1.441 -11.070 8.982 1.00 90.62 86 CYS A O 1
ATOM 712 N N . TYR A 1 87 ? -1.956 -8.881 8.992 1.00 91.06 87 TYR A N 1
ATOM 713 C CA . TYR A 1 87 ? -1.351 -8.588 10.298 1.00 91.06 87 TYR A CA 1
ATOM 714 C C . TYR A 1 87 ? -1.936 -9.473 11.400 1.00 91.06 87 TYR A C 1
ATOM 716 O O . TYR A 1 87 ? -1.208 -10.257 12.011 1.00 91.06 87 TYR A O 1
ATOM 724 N N . ASP A 1 88 ? -3.258 -9.430 11.579 1.00 85.38 88 ASP A N 1
ATOM 725 C CA . ASP A 1 88 ? -3.939 -10.197 12.626 1.00 85.38 88 ASP A CA 1
ATOM 726 C C . ASP A 1 88 ? -3.786 -11.705 12.416 1.00 85.38 88 ASP A C 1
ATOM 728 O O . ASP A 1 88 ? -3.591 -12.455 13.371 1.00 85.38 88 ASP A O 1
ATOM 732 N N . ALA A 1 89 ? -3.826 -12.172 11.165 1.00 84.88 89 ALA A N 1
ATOM 733 C CA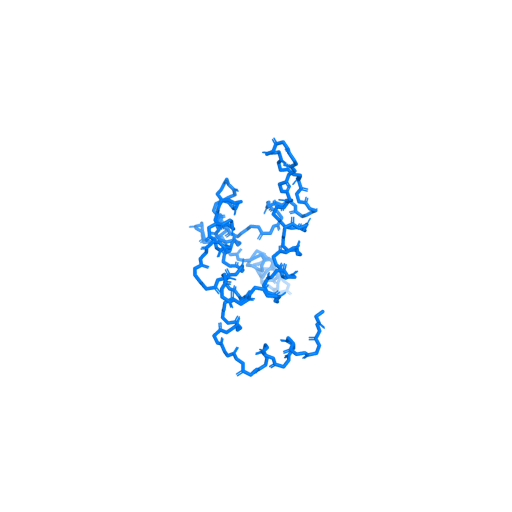 . ALA A 1 89 ? -3.613 -13.583 10.860 1.00 84.88 89 ALA A CA 1
ATOM 734 C C . ALA A 1 89 ? -2.195 -14.036 11.252 1.00 84.88 89 ALA A C 1
ATOM 736 O O . ALA A 1 89 ? -2.014 -15.116 11.810 1.00 84.88 89 ALA A O 1
ATOM 737 N N . THR A 1 90 ? -1.200 -13.180 11.007 1.00 85.50 90 THR A N 1
ATOM 738 C CA . THR A 1 90 ? 0.214 -13.456 11.286 1.00 85.50 90 THR A CA 1
ATOM 739 C C . THR A 1 90 ? 0.503 -13.446 12.783 1.00 85.50 90 THR A C 1
ATOM 741 O O . THR A 1 90 ? 1.120 -14.382 13.285 1.00 85.50 90 THR A O 1
ATOM 744 N N . ILE A 1 91 ? 0.038 -12.427 13.513 1.00 85.06 91 ILE A N 1
ATOM 745 C CA . ILE A 1 91 ? 0.324 -12.286 14.948 1.00 85.06 91 ILE A CA 1
ATOM 746 C C . ILE A 1 91 ? -0.416 -13.332 15.792 1.00 85.06 91 ILE A C 1
ATOM 748 O O . ILE A 1 91 ? 0.125 -13.819 16.780 1.00 85.06 91 ILE A O 1
ATOM 752 N N . ASN A 1 92 ? -1.623 -13.728 15.376 1.00 83.44 92 ASN A N 1
ATOM 753 C CA . ASN A 1 92 ? -2.413 -14.741 16.075 1.00 83.44 92 ASN A CA 1
ATOM 754 C C . ASN A 1 92 ? -2.060 -16.174 15.649 1.00 83.44 92 ASN A C 1
ATOM 756 O O . ASN A 1 92 ? -2.698 -17.117 16.110 1.00 83.44 92 ASN A O 1
ATOM 760 N N . ASN A 1 93 ? -1.072 -16.350 14.758 1.00 72.31 93 ASN A N 1
ATOM 761 C CA . ASN A 1 93 ? -0.725 -17.632 14.140 1.00 72.31 93 ASN A CA 1
ATOM 762 C C . ASN A 1 93 ? -1.959 -18.369 13.578 1.00 72.31 93 ASN A C 1
ATOM 764 O O . ASN A 1 93 ? -2.018 -19.602 13.554 1.00 72.31 93 ASN A O 1
ATOM 768 N N . ASN A 1 94 ? -2.969 -17.604 13.149 1.00 67.38 94 ASN A N 1
ATOM 769 C CA . ASN A 1 94 ? -4.151 -18.159 12.521 1.00 67.38 94 ASN A CA 1
ATOM 770 C C . ASN A 1 94 ? -3.693 -18.711 11.178 1.00 67.38 94 ASN A C 1
ATOM 772 O O . ASN A 1 94 ? -3.195 -17.971 10.325 1.00 67.38 94 ASN A O 1
ATOM 776 N N . GLY A 1 95 ? -3.822 -20.031 11.021 1.00 57.00 95 GLY A N 1
ATOM 777 C CA . GLY A 1 95 ? -3.444 -20.715 9.796 1.00 57.00 95 GLY A CA 1
ATOM 778 C C . GLY A 1 95 ? -4.019 -19.976 8.594 1.00 57.00 95 GLY A C 1
ATOM 779 O O . GLY A 1 95 ? -5.198 -19.609 8.587 1.00 57.00 95 GLY A O 1
ATOM 780 N N . ARG A 1 96 ? -3.175 -19.757 7.576 1.00 58.06 96 ARG A N 1
ATOM 781 C CA . ARG A 1 96 ? -3.639 -19.384 6.236 1.00 58.06 96 ARG A CA 1
ATOM 782 C C . ARG A 1 96 ? -4.838 -20.277 5.913 1.00 58.06 96 ARG A C 1
ATOM 784 O O . ARG A 1 96 ? -4.851 -21.443 6.296 1.00 58.06 96 ARG A O 1
ATOM 791 N N . THR A 1 97 ? -5.852 -19.723 5.267 1.00 56.00 97 THR A N 1
ATOM 792 C CA . THR A 1 97 ? -7.205 -20.286 5.091 1.00 56.00 97 THR A CA 1
ATOM 793 C C . THR A 1 97 ? -7.297 -21.683 4.448 1.00 56.00 97 THR A C 1
ATOM 795 O O . THR A 1 97 ? -8.401 -22.154 4.197 1.00 56.00 97 THR A O 1
ATOM 798 N N . ASN A 1 98 ? -6.185 -22.391 4.226 1.00 52.88 98 ASN A N 1
ATOM 799 C CA . ASN A 1 98 ? -6.190 -23.822 3.964 1.00 52.88 98 ASN A CA 1
ATOM 800 C C . ASN A 1 98 ? -6.314 -24.676 5.234 1.00 52.88 98 ASN A C 1
ATOM 802 O O . ASN A 1 98 ? -6.816 -25.773 5.106 1.00 52.88 98 ASN A O 1
ATOM 806 N N . ASN A 1 99 ? -5.941 -24.235 6.441 1.00 56.03 99 ASN A N 1
ATOM 807 C CA . ASN A 1 99 ? -5.825 -25.176 7.569 1.00 56.03 99 ASN A CA 1
ATOM 808 C C . ASN A 1 99 ? -7.191 -25.681 8.076 1.00 56.03 99 ASN A C 1
ATOM 810 O O . ASN A 1 99 ? -7.345 -26.831 8.476 1.00 56.03 99 ASN A O 1
ATOM 814 N N . SER A 1 100 ? -8.218 -24.831 8.018 1.00 59.53 100 SER A N 1
ATOM 815 C CA . SER A 1 100 ? -9.598 -25.200 8.351 1.00 59.53 100 SER A CA 1
ATOM 816 C C . SER A 1 100 ? -10.267 -26.031 7.251 1.00 59.53 100 SER A C 1
ATOM 818 O O . SER A 1 100 ? -11.022 -26.951 7.556 1.00 59.53 100 SER A O 1
ATOM 820 N N . VAL A 1 101 ? -9.962 -25.758 5.979 1.00 60.47 101 VAL A N 1
ATOM 821 C CA . VAL A 1 101 ? -10.454 -26.548 4.837 1.00 60.47 101 VAL A CA 1
ATOM 822 C C . VAL A 1 101 ? -9.735 -27.897 4.763 1.00 60.47 101 VAL A C 1
ATOM 824 O O . VAL A 1 101 ? -10.385 -28.921 4.625 1.00 60.47 101 VAL A O 1
ATOM 827 N N . GLU A 1 102 ? -8.418 -27.934 4.936 1.00 68.94 102 GLU A N 1
ATOM 828 C CA . GLU A 1 102 ? -7.616 -29.155 5.064 1.00 68.94 102 GLU A CA 1
ATOM 829 C C . GLU A 1 102 ? -8.051 -29.964 6.284 1.00 68.94 102 GLU A C 1
ATOM 831 O O . GLU A 1 102 ? -8.170 -31.181 6.181 1.00 68.94 102 GLU A O 1
ATOM 836 N N . GLY A 1 103 ? -8.373 -29.298 7.399 1.00 65.19 103 GLY A N 1
ATOM 837 C CA . GLY A 1 103 ? -8.993 -29.915 8.571 1.00 65.19 103 GLY A CA 1
ATOM 838 C C . GLY A 1 103 ? -10.309 -30.612 8.226 1.00 65.19 103 GLY A C 1
ATOM 839 O O . GLY A 1 103 ? -10.442 -31.808 8.476 1.00 65.19 103 GLY A O 1
ATOM 840 N N . TRP A 1 104 ? -11.236 -29.912 7.563 1.00 70.62 104 TRP A N 1
ATOM 841 C CA . TRP A 1 104 ? -12.508 -30.495 7.120 1.00 70.62 104 TRP A CA 1
ATOM 842 C C . TRP A 1 104 ? -12.318 -31.631 6.104 1.00 70.62 104 TRP A C 1
ATOM 844 O O . TRP A 1 104 ? -12.927 -32.687 6.245 1.00 70.62 104 TRP A O 1
ATOM 854 N N . HIS A 1 105 ? -11.443 -31.461 5.109 1.00 70.62 105 HIS A N 1
ATOM 855 C CA . HIS A 1 105 ? -11.140 -32.490 4.109 1.00 70.62 105 HIS A CA 1
ATOM 856 C C . HIS A 1 105 ? -10.536 -33.749 4.757 1.00 70.62 105 HIS A C 1
ATOM 858 O O . HIS A 1 105 ? -10.888 -34.864 4.374 1.00 70.62 105 HIS A O 1
ATOM 864 N N . ASN A 1 106 ? -9.645 -33.593 5.743 1.00 72.19 106 ASN A N 1
ATOM 865 C CA . ASN A 1 106 ? -9.009 -34.706 6.453 1.00 72.19 106 ASN A CA 1
ATOM 866 C C . ASN A 1 106 ? -10.009 -35.435 7.360 1.00 72.19 106 ASN A C 1
ATOM 868 O O . ASN A 1 106 ? -10.064 -36.662 7.369 1.00 72.19 106 ASN A O 1
ATOM 872 N N . GLU A 1 107 ? -10.844 -34.690 8.081 1.00 71.75 107 GLU A N 1
ATOM 873 C CA . GLU A 1 107 ? -11.869 -35.249 8.962 1.00 71.75 107 GLU A CA 1
ATOM 874 C C . GLU A 1 107 ? -12.983 -35.956 8.171 1.00 71.75 107 GLU A C 1
ATOM 876 O O . GLU A 1 107 ? -13.376 -37.069 8.516 1.00 71.75 107 GLU A O 1
ATOM 881 N N . PHE A 1 108 ? -13.405 -35.392 7.036 1.00 70.94 108 PHE A N 1
ATOM 882 C CA . PHE A 1 108 ? -14.331 -36.036 6.103 1.00 70.94 108 PHE A CA 1
ATOM 883 C C . PHE A 1 108 ? -13.746 -37.322 5.499 1.00 70.94 108 PHE A C 1
ATOM 885 O O . PHE A 1 108 ? -14.421 -38.349 5.461 1.00 70.94 108 PHE A O 1
ATOM 892 N N . ALA A 1 109 ? -12.475 -37.311 5.083 1.00 78.69 109 ALA A N 1
ATOM 893 C CA . ALA A 1 109 ? -11.804 -38.507 4.568 1.00 78.69 109 ALA A CA 1
ATOM 894 C C . ALA A 1 109 ? -11.677 -39.621 5.624 1.00 78.69 109 ALA A C 1
ATOM 896 O O . ALA A 1 109 ? -11.753 -40.796 5.275 1.00 78.69 109 ALA A O 1
ATOM 897 N N . ARG A 1 110 ? -11.522 -39.269 6.909 1.00 73.25 110 ARG A N 1
ATOM 898 C CA . ARG A 1 110 ? -11.543 -40.226 8.031 1.00 73.25 110 ARG A CA 1
ATOM 899 C C . ARG A 1 110 ? -12.935 -40.761 8.353 1.00 73.25 110 ARG A C 1
ATOM 901 O O . ARG A 1 110 ? -13.028 -41.843 8.906 1.00 73.25 110 ARG A O 1
ATOM 908 N N . PHE A 1 111 ? -13.990 -40.004 8.068 1.00 71.00 111 PHE A N 1
ATOM 909 C CA . PHE A 1 111 ? -15.371 -40.435 8.297 1.00 71.00 111 PHE A CA 1
ATOM 910 C C . PHE A 1 111 ? -15.875 -41.412 7.221 1.00 71.00 111 PHE A C 1
ATOM 912 O O . PHE A 1 111 ? -16.715 -42.262 7.499 1.00 71.00 111 PHE A O 1
ATOM 919 N N . ILE A 1 112 ? -15.384 -41.274 5.987 1.00 74.06 112 ILE A N 1
ATOM 920 C CA . ILE A 1 112 ? -15.793 -42.085 4.826 1.00 74.06 112 ILE A CA 1
ATOM 921 C C . ILE A 1 112 ? -15.004 -43.413 4.720 1.00 74.06 112 ILE A C 1
ATOM 923 O O . ILE A 1 112 ? -15.313 -44.237 3.859 1.00 74.06 112 ILE A O 1
ATOM 927 N N . ASN A 1 113 ? -14.013 -43.644 5.586 1.00 46.25 113 ASN A N 1
ATOM 928 C CA . ASN A 1 113 ? -13.157 -44.838 5.614 1.00 46.25 113 ASN A CA 1
ATOM 929 C C . ASN A 1 113 ? -13.307 -45.585 6.946 1.00 46.25 113 ASN A C 1
ATOM 931 O O . ASN A 1 113 ? -13.109 -46.818 6.956 1.00 46.25 113 ASN A O 1
#

Secondary structure (DSSP, 8-state):
--HHHHHHHHH-HHHHHHHHHGGGGGGS-GGGHHHHHHHHHTSHHHHTTHHHHHHHHHHHIIIII-PBPTTSPBPPPSS-HHHH--HHHHHTT---TTHHHHHHHHHHHHH--

Sequence (113 aa):
MNAPTLSRYREDGDFVITAKMILAICFVPIPDICFAFEQLLFSDFFVNDAEILNCLSDYFEDFYIGRILRLNTRRPPLFPHSLWNCYDATINNNGRTNNSVEGWHNEFARFIN

Foldseek 3Di:
DDPVVVVCCVVPPLVVVLLCVLVCLLQDPLVCSLVVLVVSCPDPSNVVVPPVSVVSSVVCCAAPRADQDPVRDGDQHVDHSVRRRCNCCVVVVPDDVVPVVVVVVVVVVVVVD

Radius of gyration: 18.8 Å; chains: 1; bounding box: 34×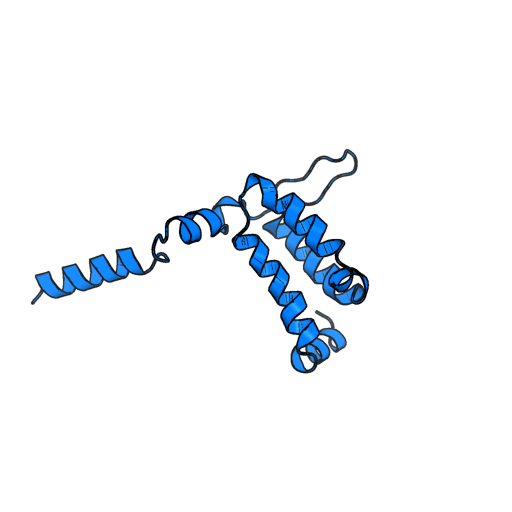64×38 Å